Protein AF-A0A8B9WVW4-F1 (afdb_monomer)

Mean predicted aligned error: 19.48 Å

Organism: Bos mutus grunniens (NCBI:txid30521)

InterPro domains:
  IPR003671 Spindlin/spermiogenesis-specific protein [PF02513] (50-83)
  IPR003671 Spindlin/spermiogenesis-specific protein [PTHR10405] (20-83)
  IPR042567 Spindlin/spermiogenesis-specific domain superfamily [G3DSA:2.80.10.70] (43-85)

Nearest PDB structures (foldseek):
  4mzh-assembly1_A  TM=9.021E-01  e=2.510E-03  Homo sapiens
  7bu9-assembly2_C  TM=7.967E-01  e=1.329E-03  Homo sapiens
  7bqz-assembly4_G  TM=7.710E-01  e=1.416E-03  Homo sapiens
  7bqz-assembly1_A  TM=7.757E-01  e=1.509E-03  Homo sapiens

pLDDT: mean 72.78, std 20.48, range [38.38, 96.88]

Sequence (86 aa):
MKTPLAKTASGQRSRTGSGHASVSVIMMKRKAAHKKHRSRPISHPPRNIVGCRIRHGWKDGDEPQREWKRTILDQIPVNPSLYHKI

Radius of gyration: 42.43 Å; Cα contacts (8 Å, |Δi|>4): 64; chains: 1; bounding box: 31×100×89 Å

Structure (mmCIF, N/CA/C/O backbone):
data_AF-A0A8B9WVW4-F1
#
_entry.id   AF-A0A8B9WVW4-F1
#
loop_
_atom_site.group_PDB
_atom_site.id
_atom_site.type_symbol
_atom_site.label_atom_id
_atom_site.label_alt_id
_atom_site.label_comp_id
_atom_site.label_asym_id
_atom_site.label_entity_id
_atom_site.label_seq_id
_atom_site.pdbx_PDB_ins_code
_atom_site.Cartn_x
_atom_site.Cartn_y
_atom_site.Cartn_z
_atom_site.occupancy
_atom_site.B_iso_or_equiv
_atom_site.auth_seq_id
_atom_site.auth_comp_id
_atom_site.auth_asym_id
_atom_site.auth_atom_id
_atom_site.pdbx_PDB_model_num
ATOM 1 N N . MET A 1 1 ? 2.138 -83.274 75.644 1.00 41.59 1 MET A N 1
ATOM 2 C CA . MET A 1 1 ? 1.597 -84.457 74.930 1.00 41.59 1 MET A CA 1
ATOM 3 C C . MET A 1 1 ? 2.664 -84.986 73.972 1.00 41.59 1 MET A C 1
ATOM 5 O O . MET A 1 1 ? 3.420 -84.167 73.483 1.00 41.59 1 MET A O 1
ATOM 9 N N . LYS A 1 2 ? 2.703 -86.312 73.756 1.00 44.28 2 LYS A N 1
ATOM 10 C CA . LYS A 1 2 ? 3.441 -87.118 72.745 1.00 44.28 2 LYS A CA 1
ATOM 11 C C . LYS A 1 2 ? 4.831 -86.678 72.206 1.00 44.28 2 LYS A C 1
ATOM 13 O O . LYS A 1 2 ? 4.989 -85.671 71.530 1.00 44.28 2 LYS A O 1
ATOM 18 N N . THR A 1 3 ? 5.781 -87.588 72.425 1.00 44.66 3 THR A N 1
ATOM 19 C CA . THR A 1 3 ? 7.180 -87.715 71.953 1.00 44.66 3 THR A CA 1
ATOM 20 C C . THR A 1 3 ? 7.295 -88.009 70.427 1.00 44.66 3 THR A C 1
ATOM 22 O O . THR A 1 3 ? 6.310 -88.484 69.856 1.00 44.66 3 THR A O 1
ATOM 25 N N . PRO A 1 4 ? 8.445 -87.759 69.747 1.00 65.00 4 PRO A N 1
ATOM 26 C CA . PRO A 1 4 ? 8.566 -87.785 68.273 1.00 65.00 4 PRO A CA 1
ATOM 27 C C . PRO A 1 4 ? 9.331 -89.000 67.694 1.00 65.00 4 PRO A C 1
ATOM 29 O O . PRO A 1 4 ? 9.954 -89.752 68.440 1.00 65.00 4 PRO A O 1
ATOM 32 N N . LEU A 1 5 ? 9.387 -89.127 66.353 1.00 40.12 5 LEU A N 1
ATOM 33 C CA . LEU A 1 5 ? 10.425 -89.893 65.633 1.00 40.12 5 LEU A CA 1
ATOM 34 C C . LEU A 1 5 ? 10.657 -89.370 64.191 1.00 40.12 5 LEU A C 1
ATOM 36 O O . LEU A 1 5 ? 9.731 -88.882 63.548 1.00 40.12 5 LEU A O 1
ATOM 40 N N . ALA A 1 6 ? 11.902 -89.457 63.703 1.00 38.59 6 ALA A N 1
ATOM 41 C CA . ALA A 1 6 ? 12.345 -89.107 62.336 1.00 38.59 6 ALA A CA 1
ATOM 42 C C . ALA A 1 6 ? 12.123 -90.294 61.340 1.00 38.59 6 ALA A C 1
ATOM 44 O O . ALA A 1 6 ? 11.532 -91.287 61.743 1.00 38.59 6 ALA A O 1
ATOM 45 N N . LYS A 1 7 ? 12.544 -90.343 60.057 1.00 44.09 7 LYS A N 1
ATOM 46 C CA . LYS A 1 7 ? 13.606 -89.655 59.281 1.00 44.09 7 LYS A CA 1
ATOM 47 C C . LYS A 1 7 ? 13.417 -89.935 57.756 1.00 44.09 7 LYS A C 1
ATOM 49 O O . LYS A 1 7 ? 12.844 -90.961 57.428 1.00 44.09 7 LYS A O 1
ATOM 54 N N . THR A 1 8 ? 13.923 -89.042 56.887 1.00 40.12 8 THR A N 1
ATOM 55 C CA . THR A 1 8 ? 14.405 -89.155 55.465 1.00 40.12 8 THR A CA 1
AT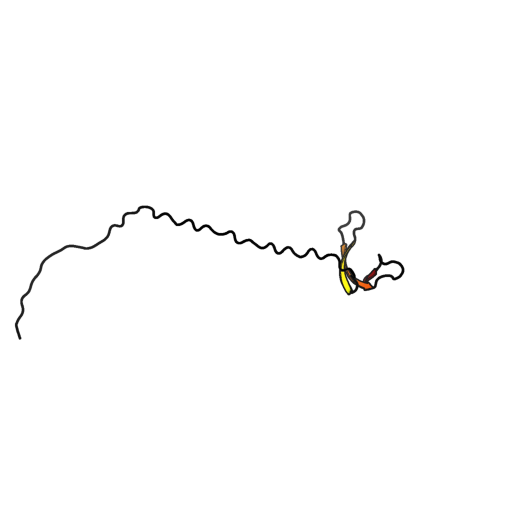OM 56 C C . THR A 1 8 ? 14.012 -90.402 54.622 1.00 40.12 8 THR A C 1
ATOM 58 O O . THR A 1 8 ? 14.215 -91.518 55.075 1.00 40.12 8 THR A O 1
ATOM 61 N N . ALA A 1 9 ? 13.540 -90.324 53.362 1.00 40.44 9 ALA A N 1
ATOM 62 C CA . ALA A 1 9 ? 14.190 -89.780 52.137 1.00 40.44 9 ALA A CA 1
ATOM 63 C C . ALA A 1 9 ? 13.170 -89.669 50.944 1.00 40.44 9 ALA A C 1
ATOM 65 O O . ALA A 1 9 ? 11.997 -89.935 51.174 1.00 40.44 9 ALA A O 1
ATOM 66 N N . SER A 1 10 ? 13.448 -89.329 49.663 1.00 39.03 10 SER A N 1
ATOM 67 C CA . SER A 1 10 ? 14.609 -88.764 48.916 1.00 39.03 10 SER A CA 1
ATOM 68 C C . SER A 1 10 ? 14.207 -88.330 47.478 1.00 39.03 10 SER A C 1
ATOM 70 O O . SER A 1 10 ? 13.688 -89.161 46.741 1.00 39.03 10 SER A O 1
ATOM 72 N N . GLY A 1 11 ? 14.595 -87.124 47.020 1.00 41.28 11 GLY A N 1
ATOM 73 C CA . GLY A 1 11 ? 14.652 -86.729 45.585 1.00 41.28 11 GLY A CA 1
ATOM 74 C C . GLY A 1 11 ? 13.303 -86.494 44.854 1.00 41.28 11 GLY A C 1
ATOM 75 O O . GLY A 1 11 ? 12.261 -86.894 45.343 1.00 41.28 11 GLY A O 1
ATOM 76 N N . GLN A 1 12 ? 13.216 -85.812 43.697 1.00 42.75 12 GLN A N 1
ATOM 77 C CA . GLN A 1 12 ? 14.231 -85.131 42.872 1.00 42.75 12 GLN A CA 1
ATOM 78 C C . GLN A 1 12 ? 13.702 -83.816 42.239 1.00 42.75 12 GLN A C 1
ATOM 80 O O . GLN A 1 12 ? 12.648 -83.783 41.621 1.00 42.75 12 GLN A O 1
ATOM 85 N N . ARG A 1 13 ? 14.524 -82.761 42.351 1.00 42.53 13 ARG A N 1
ATOM 86 C CA . ARG A 1 13 ? 14.780 -81.628 41.422 1.00 42.53 13 ARG A CA 1
ATOM 87 C C . ARG A 1 13 ? 13.670 -81.157 40.454 1.00 42.53 13 ARG A C 1
ATOM 89 O O . ARG A 1 13 ? 13.408 -81.760 39.422 1.00 42.53 13 ARG A O 1
ATOM 96 N N . SER A 1 14 ? 13.211 -79.928 40.681 1.00 48.53 14 SER A N 1
ATOM 97 C CA . SER A 1 14 ? 12.527 -79.075 39.696 1.00 48.53 14 SER A CA 1
ATOM 98 C C . SER A 1 14 ? 13.476 -78.529 38.607 1.00 48.53 14 SER A C 1
ATOM 100 O O . SER A 1 14 ? 14.614 -78.194 38.943 1.00 48.53 14 SER A O 1
ATOM 102 N N . ARG A 1 15 ? 12.968 -78.297 37.376 1.00 47.66 15 ARG A N 1
ATOM 103 C CA . ARG A 1 15 ? 12.971 -77.006 36.613 1.00 47.66 15 ARG A CA 1
ATOM 104 C C . ARG A 1 15 ? 13.034 -77.154 35.073 1.00 47.66 15 ARG A C 1
ATOM 106 O O . ARG A 1 15 ? 13.990 -77.693 34.540 1.00 47.66 15 ARG A O 1
ATOM 113 N N . THR A 1 16 ? 12.039 -76.539 34.418 1.00 45.41 16 THR A N 1
ATOM 114 C CA . THR A 1 16 ? 12.067 -75.748 33.156 1.00 45.41 16 THR A CA 1
ATOM 115 C C . THR A 1 16 ? 12.853 -76.212 31.917 1.00 45.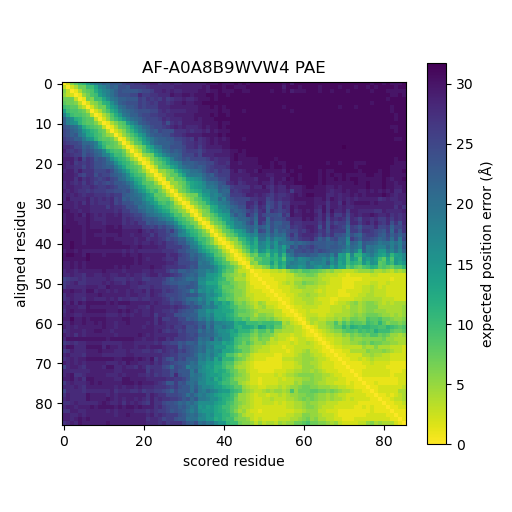41 16 THR A C 1
ATOM 117 O O . THR A 1 16 ? 14.077 -76.283 31.937 1.00 45.41 16 THR A O 1
ATOM 120 N N . GLY A 1 17 ? 12.160 -76.235 30.771 1.00 38.38 17 GLY A N 1
ATOM 121 C CA . GLY A 1 17 ? 12.742 -76.085 29.430 1.00 38.38 17 GLY A CA 1
ATOM 122 C C . GLY A 1 17 ? 11.701 -75.520 28.454 1.00 38.38 17 GLY A C 1
ATOM 123 O O . GLY A 1 17 ? 10.772 -76.226 28.082 1.00 38.38 17 GLY A O 1
ATOM 124 N N . SER A 1 18 ? 11.809 -74.236 28.094 1.00 49.28 18 SER A N 1
ATOM 125 C CA . SER A 1 18 ? 10.848 -73.553 27.208 1.00 49.28 18 SER A CA 1
ATOM 126 C C . SER A 1 18 ? 11.141 -73.850 25.733 1.00 49.28 18 SER A C 1
ATOM 128 O O . SER A 1 18 ? 12.258 -73.614 25.275 1.00 49.28 18 SER A O 1
ATOM 130 N N . GLY A 1 19 ? 10.145 -74.333 24.985 1.00 41.66 19 GLY A N 1
ATOM 131 C CA . GLY A 1 19 ? 10.235 -74.555 23.538 1.00 41.66 19 GLY A CA 1
ATOM 132 C C . GLY A 1 19 ? 9.750 -73.342 22.737 1.00 41.66 19 GLY A C 1
ATOM 133 O O . GLY A 1 19 ? 8.603 -72.925 22.872 1.00 41.66 19 GLY A O 1
ATOM 134 N N . HIS A 1 20 ? 10.611 -72.785 21.882 1.00 54.66 20 HIS A N 1
ATOM 135 C CA . HIS A 1 20 ? 10.260 -71.716 20.939 1.00 54.66 20 HIS A CA 1
ATOM 136 C C . HIS A 1 20 ? 9.352 -72.216 19.799 1.00 54.66 20 HIS A C 1
ATOM 138 O O . HIS A 1 20 ? 9.746 -73.134 19.087 1.00 54.66 20 HIS A O 1
ATOM 144 N N . ALA A 1 21 ? 8.238 -71.520 19.527 1.00 48.44 21 ALA A N 1
ATOM 145 C CA . ALA A 1 21 ? 7.628 -71.443 18.188 1.00 48.44 21 ALA A CA 1
ATOM 146 C C . ALA A 1 21 ? 6.668 -70.235 18.046 1.00 48.44 21 ALA A C 1
ATOM 148 O O . ALA A 1 21 ? 5.538 -70.260 18.522 1.00 48.44 21 ALA A O 1
ATOM 149 N N . SER A 1 22 ? 7.147 -69.174 17.386 1.00 52.47 22 SER A N 1
ATOM 150 C CA . SER A 1 22 ? 6.386 -68.123 16.673 1.00 52.47 22 SER A CA 1
ATOM 151 C C . SER A 1 22 ? 4.926 -67.830 17.089 1.00 52.47 22 SER A C 1
ATOM 153 O O . SER A 1 22 ? 3.982 -68.305 16.454 1.00 52.47 22 SER A O 1
ATOM 155 N N . VAL A 1 23 ? 4.725 -66.896 18.026 1.00 50.59 23 VAL A N 1
ATOM 156 C CA . VAL A 1 23 ? 3.461 -66.137 18.090 1.00 50.59 23 VAL A CA 1
ATOM 157 C C . VAL A 1 23 ? 3.527 -65.026 17.044 1.00 50.59 23 VAL A C 1
ATOM 159 O O . VAL A 1 23 ? 4.405 -64.165 17.104 1.00 50.59 23 VAL A O 1
ATOM 162 N N . SER A 1 24 ? 2.606 -65.044 16.078 1.00 62.16 24 SER A N 1
ATOM 163 C CA . SER A 1 24 ? 2.493 -63.993 15.063 1.00 62.16 24 SER A CA 1
ATOM 164 C C . SER A 1 24 ? 2.247 -62.642 15.733 1.00 62.16 24 SER A C 1
ATOM 166 O O . SER A 1 24 ? 1.197 -62.426 16.342 1.00 62.16 24 SER A O 1
ATOM 168 N N . VAL A 1 25 ? 3.194 -61.712 15.598 1.00 57.81 25 VAL A N 1
ATOM 169 C CA . VAL A 1 25 ? 3.032 -60.347 16.107 1.00 57.81 25 VAL A CA 1
ATOM 170 C C . VAL A 1 25 ? 1.900 -59.690 15.325 1.00 57.81 25 VAL A C 1
ATOM 172 O O . VAL A 1 25 ? 2.033 -59.457 14.124 1.00 57.81 25 VAL A O 1
ATOM 175 N N . ILE A 1 26 ? 0.784 -59.405 16.006 1.00 61.94 26 ILE A N 1
ATOM 176 C CA . ILE A 1 26 ? -0.361 -58.678 15.447 1.00 61.94 26 ILE A CA 1
ATOM 177 C C . ILE A 1 26 ? 0.175 -57.425 14.749 1.00 61.94 26 ILE A C 1
ATOM 179 O O . ILE A 1 26 ? 0.658 -56.499 15.406 1.00 61.94 26 ILE A O 1
ATOM 183 N N . MET A 1 27 ? 0.106 -57.398 13.414 1.00 58.34 27 MET A N 1
ATOM 184 C CA . MET A 1 27 ? 0.557 -56.259 12.623 1.00 58.34 27 MET A CA 1
ATOM 185 C C . MET A 1 27 ? -0.393 -55.093 12.876 1.00 58.34 27 MET A C 1
ATOM 187 O O . MET A 1 27 ? -1.396 -54.915 12.185 1.00 58.34 27 MET A O 1
ATOM 191 N N . MET A 1 28 ? -0.081 -54.304 13.903 1.00 61.56 28 MET A N 1
ATOM 192 C CA . MET A 1 28 ? -0.802 -53.092 14.260 1.00 61.56 28 MET A CA 1
ATOM 193 C C . MET A 1 28 ? -0.824 -52.151 13.050 1.00 61.56 28 MET A C 1
ATOM 195 O O . MET A 1 28 ? 0.145 -51.448 12.756 1.00 61.56 28 MET A O 1
ATOM 199 N N . LYS A 1 29 ? -1.950 -52.165 12.322 1.00 67.88 29 LYS A N 1
ATOM 200 C CA . LYS A 1 29 ? -2.214 -51.320 11.156 1.00 67.88 29 LYS A CA 1
ATOM 201 C C . LYS A 1 29 ? -2.224 -49.867 11.612 1.00 67.88 29 LYS A C 1
ATOM 203 O O . LYS A 1 29 ? -3.268 -49.323 11.973 1.00 67.88 29 LYS A O 1
ATOM 208 N N . ARG A 1 30 ? -1.043 -49.242 11.610 1.00 68.81 30 ARG A N 1
ATOM 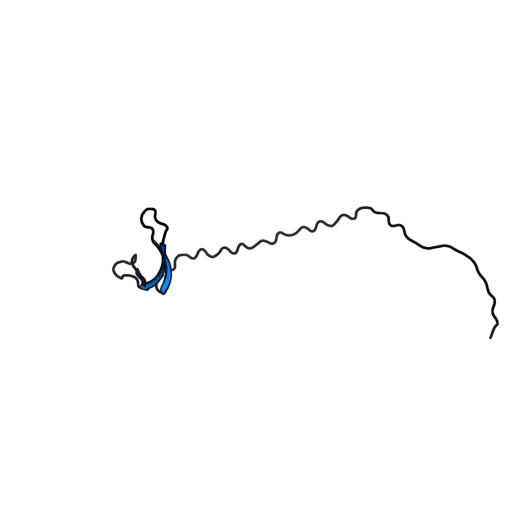209 C CA . ARG A 1 30 ? -0.865 -47.822 11.912 1.00 68.81 30 ARG A CA 1
ATOM 210 C C . ARG A 1 30 ? -1.740 -47.033 10.944 1.00 68.81 30 ARG A C 1
ATOM 212 O O . ARG A 1 30 ? -1.400 -46.901 9.770 1.00 68.81 30 ARG A O 1
ATOM 219 N N . LYS A 1 31 ? -2.878 -46.522 11.428 1.00 65.44 31 LYS A N 1
ATOM 220 C CA . LYS A 1 31 ? -3.640 -45.501 10.707 1.00 65.44 31 LYS A CA 1
ATOM 221 C C . LYS A 1 31 ? -2.671 -44.354 10.460 1.00 65.44 31 LYS A C 1
ATOM 223 O O . LYS A 1 31 ? -2.130 -43.800 11.416 1.00 65.44 31 LYS A O 1
ATOM 228 N N . ALA A 1 32 ? -2.425 -44.040 9.191 1.00 67.25 32 ALA A N 1
ATOM 229 C CA . ALA A 1 32 ? -1.643 -42.872 8.840 1.00 67.25 32 ALA A CA 1
ATOM 230 C C . ALA A 1 32 ? -2.332 -41.666 9.481 1.00 67.25 32 ALA A C 1
ATOM 232 O O . ALA A 1 32 ? -3.471 -41.345 9.141 1.00 67.25 32 ALA A O 1
ATOM 233 N N . ALA A 1 33 ? -1.669 -41.035 10.451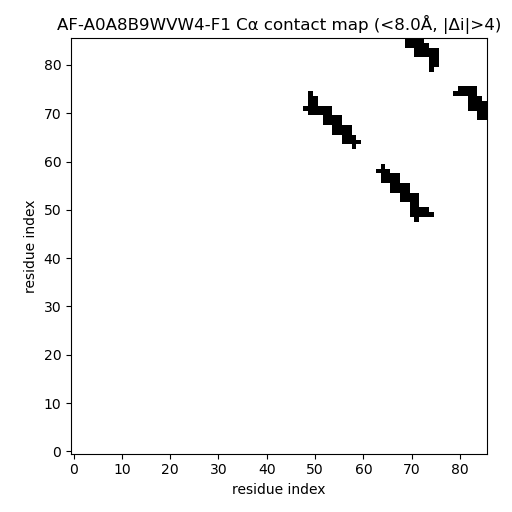 1.00 65.25 33 ALA A N 1
ATOM 234 C CA . ALA A 1 33 ? -2.137 -39.768 10.970 1.00 65.25 33 ALA A CA 1
ATOM 235 C C . ALA A 1 33 ? -2.153 -38.815 9.778 1.00 65.25 33 ALA A C 1
ATOM 237 O O . ALA A 1 33 ? -1.092 -38.472 9.250 1.00 65.25 33 ALA A O 1
ATOM 238 N N . HIS A 1 34 ? -3.349 -38.437 9.321 1.00 67.25 34 HIS A N 1
ATOM 239 C CA . HIS A 1 34 ? -3.495 -37.420 8.297 1.00 67.25 34 HIS A CA 1
ATOM 240 C C . HIS A 1 34 ? -2.856 -36.156 8.863 1.00 67.25 34 HIS A C 1
ATOM 242 O O . HIS A 1 34 ? -3.472 -35.442 9.657 1.00 67.25 34 HIS A O 1
ATOM 248 N N . LYS A 1 35 ? -1.598 -35.889 8.481 1.00 65.56 35 LYS A N 1
ATOM 249 C CA . LYS A 1 35 ? -0.983 -34.581 8.659 1.00 65.56 35 LYS A CA 1
ATOM 250 C C . LYS A 1 35 ? -1.890 -33.638 7.895 1.00 65.56 35 LYS A C 1
ATOM 252 O O . LYS A 1 35 ? -1.792 -33.542 6.674 1.00 65.56 35 LYS A O 1
ATOM 257 N N . LYS A 1 36 ? -2.808 -32.992 8.619 1.00 65.75 36 LYS A N 1
ATOM 258 C CA . LYS A 1 36 ? -3.626 -31.903 8.110 1.00 65.75 36 LYS A CA 1
ATOM 259 C C . LYS A 1 36 ? -2.623 -30.831 7.732 1.00 65.75 36 LYS A C 1
ATOM 261 O O . LYS A 1 36 ? -2.174 -30.077 8.593 1.00 65.75 36 LYS A O 1
ATOM 266 N N . HIS A 1 37 ? -2.193 -30.859 6.471 1.00 64.50 37 HIS A N 1
ATOM 267 C CA . HIS A 1 37 ? -1.340 -29.842 5.898 1.00 64.50 37 HIS A CA 1
ATOM 268 C C . HIS A 1 37 ? -2.103 -28.553 6.137 1.00 64.50 37 HIS A C 1
ATOM 270 O O . HIS A 1 37 ? -3.167 -28.340 5.554 1.00 64.50 37 HIS A O 1
ATOM 276 N N . ARG A 1 38 ? -1.636 -27.765 7.111 1.00 66.62 38 ARG A N 1
ATOM 277 C CA . ARG A 1 38 ? -2.241 -26.489 7.451 1.00 66.62 38 ARG A CA 1
ATOM 278 C C . ARG A 1 38 ? -1.844 -25.575 6.313 1.00 66.62 38 ARG A C 1
ATOM 280 O O . ARG A 1 38 ? -0.870 -24.837 6.431 1.00 66.62 38 ARG A O 1
ATOM 287 N N . SER A 1 39 ? -2.571 -25.709 5.204 1.00 68.12 39 SER A N 1
ATOM 288 C CA . SER A 1 39 ? -2.549 -24.801 4.077 1.00 68.12 39 SER A CA 1
ATOM 289 C C . SER A 1 39 ? -2.646 -23.420 4.688 1.00 68.12 39 SER A C 1
ATOM 291 O O . SER A 1 39 ? -3.696 -23.044 5.221 1.00 68.12 39 SER A O 1
ATOM 293 N N . ARG A 1 40 ? -1.512 -22.711 4.712 1.00 69.56 40 ARG A N 1
ATOM 294 C CA . ARG A 1 40 ? -1.515 -21.293 5.037 1.00 69.56 40 ARG A CA 1
ATOM 295 C C . ARG A 1 40 ? -2.571 -20.698 4.115 1.00 69.56 40 ARG A C 1
ATOM 297 O O . ARG A 1 40 ? -2.481 -20.968 2.915 1.00 69.56 40 ARG A O 1
ATOM 304 N N . PRO A 1 41 ? -3.590 -19.996 4.641 1.00 66.38 41 PRO A N 1
ATOM 305 C CA . PRO A 1 41 ? -4.539 -19.329 3.776 1.00 66.38 41 PRO A CA 1
ATOM 306 C C . PRO A 1 41 ? -3.723 -18.507 2.789 1.00 66.38 41 PRO A C 1
ATOM 308 O O . PRO A 1 41 ? -2.877 -17.716 3.213 1.00 66.38 41 PRO A O 1
ATOM 311 N N . ILE A 1 42 ? -3.920 -18.746 1.493 1.00 63.94 42 ILE A N 1
ATOM 312 C CA . ILE A 1 42 ? -3.433 -17.821 0.478 1.00 63.94 42 ILE A CA 1
ATOM 313 C C . ILE A 1 42 ? -4.253 -16.567 0.735 1.00 63.94 42 ILE A C 1
ATOM 315 O O . ILE A 1 42 ? -5.431 -16.497 0.390 1.00 63.94 42 ILE A O 1
ATOM 319 N N . SER A 1 43 ? -3.669 -15.636 1.485 1.00 69.19 43 SER A N 1
ATOM 320 C CA . SER A 1 43 ? -4.310 -14.375 1.797 1.00 69.19 43 SER A CA 1
ATOM 321 C C . SER A 1 43 ? -4.487 -13.651 0.476 1.00 69.19 43 SER A C 1
ATOM 323 O O . SER A 1 43 ? -3.504 -13.178 -0.099 1.00 69.19 43 SER A O 1
ATOM 325 N N . HIS A 1 44 ? -5.729 -13.580 -0.005 1.00 67.56 44 HIS A N 1
ATOM 326 C CA . HIS A 1 44 ? -6.081 -12.627 -1.044 1.00 67.56 44 HIS A CA 1
ATOM 327 C C . HIS A 1 44 ? -5.514 -11.260 -0.632 1.00 67.56 44 HIS A C 1
ATOM 329 O O . HIS A 1 44 ? -5.636 -10.910 0.550 1.00 67.56 44 HIS A O 1
ATOM 335 N N . PRO A 1 45 ? -4.873 -10.512 -1.549 1.00 67.69 45 PRO A N 1
ATOM 336 C CA . PRO A 1 45 ? -4.385 -9.178 -1.242 1.00 67.69 45 PRO A CA 1
ATOM 337 C C . PRO A 1 45 ? -5.501 -8.371 -0.564 1.00 67.69 45 PRO A C 1
ATOM 339 O O . PRO A 1 45 ? -6.632 -8.385 -1.065 1.00 67.69 45 PRO A O 1
ATOM 342 N N . PRO A 1 46 ? -5.239 -7.720 0.584 1.00 67.94 46 PRO A N 1
ATOM 343 C CA . PRO A 1 46 ? -6.244 -6.897 1.239 1.00 67.94 46 PRO A CA 1
ATOM 344 C C . PRO A 1 46 ? -6.827 -5.890 0.243 1.00 67.94 46 PRO A C 1
ATOM 346 O O . PRO A 1 46 ? -6.077 -5.224 -0.466 1.00 67.94 46 PRO A O 1
ATOM 349 N N . ARG A 1 47 ? -8.162 -5.757 0.192 1.00 77.94 47 ARG A N 1
ATOM 350 C CA . ARG A 1 47 ? -8.82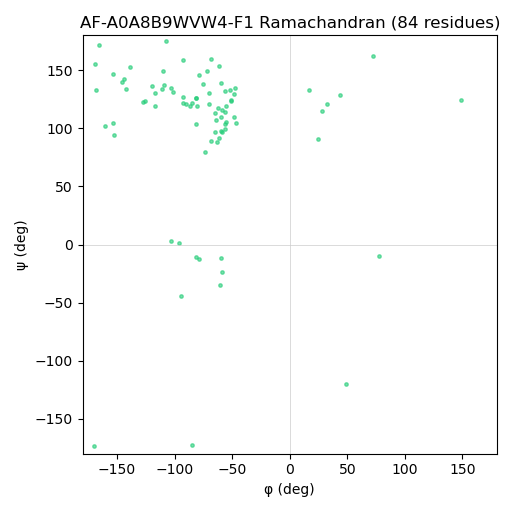4 -4.776 -0.696 1.00 77.94 47 ARG A CA 1
ATOM 351 C C . ARG A 1 47 ? -8.382 -3.337 -0.403 1.00 77.94 47 ARG A C 1
ATOM 353 O O . ARG A 1 47 ? -8.460 -2.491 -1.282 1.00 77.94 47 ARG A O 1
ATOM 360 N N . ASN A 1 48 ? -7.912 -3.089 0.818 1.00 86.44 48 ASN A N 1
ATOM 361 C CA . ASN A 1 48 ? -7.198 -1.887 1.211 1.00 86.44 48 ASN A CA 1
ATOM 362 C C . ASN A 1 48 ? -5.876 -2.299 1.882 1.00 86.44 48 ASN A C 1
ATOM 364 O O . ASN A 1 48 ? -5.895 -3.047 2.859 1.00 86.44 48 ASN A O 1
ATOM 368 N N . ILE A 1 49 ? -4.750 -1.820 1.348 1.00 91.56 49 ILE A N 1
ATOM 369 C CA . ILE A 1 49 ? -3.392 -2.070 1.864 1.00 91.56 49 ILE A CA 1
ATOM 370 C C . ILE A 1 49 ? -2.807 -0.875 2.636 1.00 91.56 49 ILE A C 1
ATOM 372 O O . ILE A 1 49 ? -1.665 -0.936 3.088 1.00 91.56 49 ILE A O 1
ATOM 376 N N . VAL A 1 50 ? -3.572 0.204 2.818 1.00 93.31 50 VAL A N 1
ATOM 377 C CA . VAL A 1 50 ? -3.188 1.338 3.668 1.00 93.31 50 VAL A CA 1
ATOM 378 C C . VAL A 1 50 ? -2.955 0.870 5.111 1.00 93.31 50 VAL A C 1
ATOM 380 O O . VAL A 1 50 ? -3.648 -0.012 5.617 1.00 93.31 50 VAL A O 1
ATOM 383 N N . GLY A 1 51 ? -1.914 1.401 5.754 1.00 93.50 51 GLY A N 1
ATOM 384 C CA . GLY A 1 51 ? -1.435 0.980 7.073 1.00 93.50 51 GLY A CA 1
ATOM 385 C C . GLY A 1 51 ? -0.608 -0.315 7.078 1.00 93.50 51 GLY A C 1
ATOM 386 O O . GLY A 1 51 ? 0.013 -0.641 8.091 1.00 93.50 51 GLY A O 1
ATOM 387 N N . CYS A 1 52 ? -0.538 -1.063 5.970 1.00 92.69 52 CYS A N 1
ATOM 388 C CA . CYS A 1 52 ? 0.246 -2.297 5.921 1.00 92.69 52 CYS A CA 1
ATOM 389 C C . CYS A 1 52 ? 1.755 -2.014 5.837 1.00 92.69 52 CYS A C 1
ATOM 391 O O . CYS A 1 52 ? 2.218 -1.187 5.046 1.00 92.69 52 CYS A O 1
ATOM 393 N N . ARG A 1 53 ? 2.543 -2.784 6.601 1.00 94.25 53 ARG A N 1
ATOM 394 C CA . ARG A 1 53 ? 4.004 -2.860 6.454 1.00 94.25 53 ARG A CA 1
ATOM 395 C C . ARG A 1 53 ? 4.344 -3.813 5.316 1.00 94.25 53 ARG A C 1
ATOM 397 O O . ARG A 1 53 ? 4.282 -5.031 5.484 1.00 94.25 53 ARG A O 1
ATOM 404 N N . ILE A 1 54 ? 4.719 -3.261 4.171 1.00 93.00 54 ILE A N 1
ATOM 405 C CA . ILE A 1 54 ? 5.134 -4.028 3.001 1.00 93.00 54 ILE A CA 1
ATOM 406 C C . ILE A 1 54 ? 6.648 -4.230 2.976 1.00 93.00 54 ILE A C 1
ATOM 408 O O . ILE A 1 54 ? 7.425 -3.478 3.574 1.00 93.00 54 ILE A O 1
ATOM 412 N N . ARG A 1 55 ? 7.067 -5.249 2.230 1.00 93.50 55 ARG A N 1
ATOM 413 C CA . ARG A 1 55 ? 8.440 -5.391 1.757 1.00 93.50 55 ARG A CA 1
ATOM 414 C C . ARG A 1 55 ? 8.407 -5.345 0.238 1.00 93.50 55 ARG A C 1
ATOM 416 O O . ARG A 1 55 ? 7.580 -6.025 -0.365 1.00 93.50 55 ARG A O 1
ATOM 423 N N . HIS A 1 56 ? 9.248 -4.518 -0.362 1.00 91.12 56 HIS A N 1
ATOM 424 C CA . HIS A 1 56 ? 9.302 -4.334 -1.805 1.00 91.12 56 HIS A CA 1
ATOM 425 C C . HIS A 1 56 ? 10.730 -4.566 -2.286 1.00 91.12 56 HIS A C 1
ATOM 427 O O . HIS A 1 56 ? 11.658 -3.919 -1.801 1.00 91.12 56 HIS A O 1
ATOM 433 N N . GLY A 1 57 ? 10.897 -5.501 -3.218 1.00 93.19 57 GLY A N 1
ATOM 434 C CA . GLY A 1 57 ? 12.158 -5.719 -3.910 1.00 93.19 57 GLY A CA 1
ATOM 435 C C . GLY A 1 57 ? 12.276 -4.771 -5.096 1.00 93.19 57 GLY A C 1
ATOM 436 O O . GLY A 1 57 ? 11.426 -4.815 -5.979 1.00 93.19 57 GLY A O 1
ATOM 437 N N . TRP A 1 58 ? 13.324 -3.952 -5.124 1.00 91.12 58 TRP A N 1
ATOM 438 C CA . TRP A 1 58 ? 13.750 -3.240 -6.328 1.00 91.12 58 TRP A CA 1
ATOM 439 C C . TRP A 1 58 ? 14.953 -3.963 -6.937 1.00 91.12 58 TRP A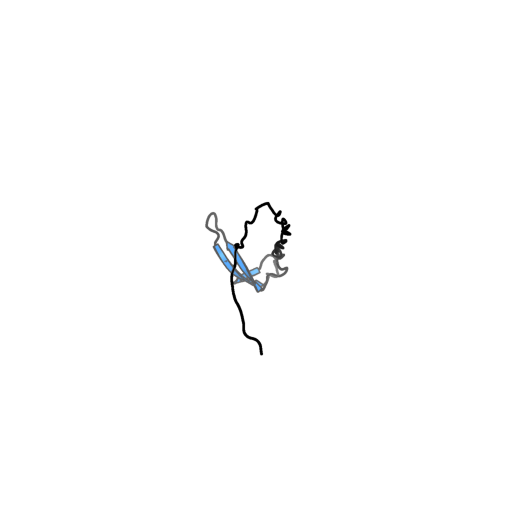 C 1
ATOM 441 O O . TRP A 1 58 ? 15.906 -4.274 -6.219 1.00 91.12 58 TRP A O 1
ATOM 451 N N . LYS A 1 59 ? 14.919 -4.225 -8.244 1.00 92.81 59 LYS A N 1
ATOM 452 C CA . LYS A 1 59 ? 16.053 -4.745 -9.016 1.00 92.81 59 LYS A CA 1
ATOM 453 C C . LYS A 1 59 ? 16.386 -3.727 -10.100 1.00 92.81 59 LYS A C 1
ATOM 455 O O . LYS A 1 59 ? 15.471 -3.224 -10.745 1.00 92.81 59 LYS A O 1
ATOM 460 N N . ASP A 1 60 ? 17.669 -3.456 -10.290 1.00 91.75 60 ASP A N 1
ATOM 461 C CA . ASP A 1 60 ? 18.169 -2.622 -11.378 1.00 91.75 60 ASP A CA 1
ATOM 462 C C . ASP A 1 60 ? 19.061 -3.489 -12.275 1.00 91.75 60 ASP A C 1
ATOM 464 O O . ASP A 1 60 ? 20.009 -4.103 -11.788 1.00 91.75 60 ASP A O 1
ATOM 468 N N . GLY A 1 61 ? 18.698 -3.640 -13.551 1.00 91.50 61 GLY A N 1
ATOM 469 C CA . GLY A 1 61 ? 19.369 -4.557 -14.481 1.00 91.50 61 GLY A CA 1
ATOM 470 C C . GLY A 1 61 ? 19.569 -5.970 -13.912 1.00 91.50 61 GLY A C 1
ATOM 471 O O . GLY A 1 61 ? 18.605 -6.654 -13.550 1.00 91.50 61 GLY A O 1
ATOM 472 N N . ASP A 1 62 ? 20.832 -6.398 -13.827 1.00 92.38 62 ASP A N 1
ATOM 473 C CA . ASP A 1 62 ? 21.258 -7.699 -13.294 1.00 92.38 62 ASP A CA 1
ATOM 474 C C . ASP A 1 62 ? 21.695 -7.701 -11.824 1.00 92.38 62 A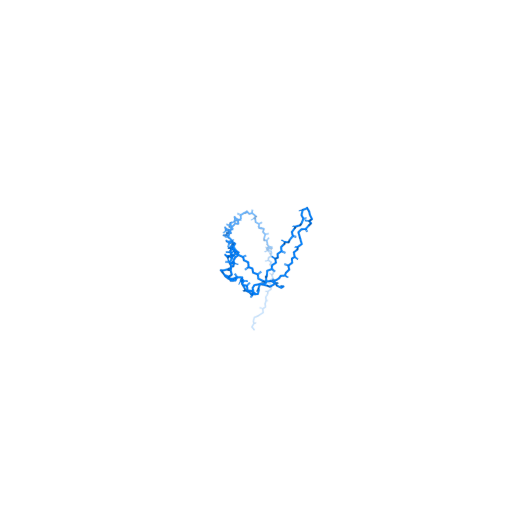SP A C 1
ATOM 476 O O . ASP A 1 62 ? 21.991 -8.763 -11.275 1.00 92.38 62 ASP A O 1
ATOM 480 N N . GLU A 1 63 ? 21.631 -6.555 -11.146 1.00 91.62 63 GLU A N 1
ATOM 481 C CA . GLU A 1 63 ? 22.006 -6.443 -9.736 1.00 91.62 63 GLU A CA 1
ATOM 482 C C . GLU A 1 63 ? 21.135 -7.318 -8.812 1.00 91.62 63 GLU A C 1
ATOM 484 O O . GLU A 1 63 ? 19.954 -7.567 -9.095 1.00 91.62 63 GLU A O 1
ATOM 489 N N . PRO A 1 64 ? 21.659 -7.746 -7.647 1.00 89.06 64 PRO A N 1
ATOM 490 C CA . PRO A 1 64 ? 20.861 -8.411 -6.623 1.00 89.06 64 PRO A CA 1
ATOM 491 C C . PRO A 1 64 ? 19.662 -7.556 -6.184 1.00 89.06 64 PRO A C 1
ATOM 493 O O . PRO A 1 64 ? 19.801 -6.377 -5.853 1.00 89.06 64 PRO A O 1
ATOM 496 N N . GLN A 1 65 ? 18.473 -8.164 -6.129 1.00 92.06 65 GLN A N 1
ATOM 497 C CA . GLN A 1 65 ? 17.242 -7.468 -5.746 1.00 92.06 65 GLN A CA 1
ATOM 498 C C . GLN A 1 65 ? 17.326 -6.934 -4.304 1.00 92.06 65 GLN A C 1
ATOM 500 O O . GLN A 1 65 ? 17.397 -7.703 -3.343 1.00 92.06 65 GLN A O 1
ATOM 505 N N . ARG A 1 66 ? 17.249 -5.611 -4.143 1.00 92.75 66 ARG A N 1
ATOM 506 C CA . ARG A 1 66 ? 17.321 -4.917 -2.850 1.00 92.75 66 ARG A CA 1
ATOM 507 C C . ARG A 1 66 ? 15.932 -4.838 -2.217 1.00 92.75 66 ARG A C 1
ATOM 509 O O . ARG A 1 66 ? 15.018 -4.255 -2.797 1.00 92.75 66 ARG A O 1
ATOM 516 N N . GLU A 1 67 ? 15.759 -5.426 -1.033 1.00 94.62 67 GLU A N 1
ATOM 517 C CA . GLU A 1 67 ? 14.484 -5.434 -0.300 1.00 94.62 67 GLU A CA 1
ATOM 518 C C . GLU A 1 67 ? 14.370 -4.226 0.646 1.00 94.62 67 GLU A C 1
ATOM 520 O O . GLU A 1 67 ? 15.148 -4.074 1.587 1.00 94.62 67 GLU A O 1
ATOM 525 N N . TRP A 1 68 ? 13.343 -3.399 0.445 1.00 92.19 68 TRP A N 1
ATOM 526 C CA . TRP A 1 68 ? 13.035 -2.245 1.289 1.00 92.19 68 TRP A CA 1
ATOM 527 C C . TRP A 1 68 ? 11.743 -2.478 2.071 1.00 92.19 68 TRP A C 1
ATOM 529 O O . TRP A 1 68 ? 10.725 -2.892 1.512 1.00 92.19 68 TRP A O 1
ATOM 539 N N . LYS A 1 69 ? 11.760 -2.182 3.373 1.00 94.38 69 LYS A N 1
ATOM 540 C CA . LYS A 1 69 ? 10.562 -2.202 4.226 1.00 94.38 69 LYS A CA 1
ATOM 541 C C . LYS A 1 69 ? 9.951 -0.807 4.250 1.00 94.38 69 LYS A C 1
ATOM 543 O O . LYS A 1 69 ? 10.661 0.156 4.538 1.00 94.38 69 LYS A O 1
ATOM 548 N N . ARG A 1 70 ? 8.658 -0.716 3.943 1.00 95.69 70 ARG A N 1
ATOM 549 C CA . ARG A 1 70 ? 7.902 0.541 3.894 1.00 95.69 70 ARG A CA 1
ATOM 550 C C . ARG A 1 70 ? 6.515 0.363 4.504 1.00 95.69 70 ARG A C 1
ATOM 552 O O . ARG A 1 70 ? 5.966 -0.738 4.459 1.00 95.69 70 ARG A O 1
ATOM 559 N N . THR A 1 71 ? 5.938 1.428 5.038 1.00 95.56 71 THR A N 1
ATOM 560 C CA . THR A 1 71 ? 4.526 1.480 5.443 1.00 95.56 71 THR A CA 1
ATOM 561 C C . THR A 1 71 ? 3.741 2.253 4.393 1.00 95.56 71 THR A C 1
ATOM 563 O O . THR A 1 71 ? 4.189 3.302 3.939 1.00 95.56 71 THR A O 1
ATOM 566 N N . ILE A 1 72 ? 2.581 1.735 3.988 1.00 94.94 72 ILE A N 1
ATOM 567 C CA . ILE A 1 72 ? 1.663 2.443 3.087 1.00 94.94 72 ILE A CA 1
ATOM 568 C C . ILE A 1 72 ? 0.839 3.437 3.910 1.00 94.94 72 ILE A C 1
ATOM 570 O O . ILE A 1 72 ? 0.217 3.028 4.889 1.00 94.94 72 ILE A O 1
ATOM 574 N N . LEU A 1 73 ? 0.833 4.714 3.523 1.00 95.94 73 LEU A N 1
ATOM 575 C CA . LEU A 1 73 ? 0.167 5.784 4.279 1.00 95.94 73 LEU A CA 1
ATOM 576 C C . LEU A 1 73 ? -1.252 6.070 3.780 1.00 95.94 73 LEU A C 1
ATOM 578 O O . LEU A 1 73 ? -2.169 6.170 4.588 1.00 95.94 73 LEU A O 1
ATOM 582 N N . ASP A 1 74 ? -1.431 6.145 2.464 1.00 94.75 74 ASP A N 1
ATOM 583 C CA . ASP A 1 74 ? -2.693 6.441 1.785 1.00 94.75 74 ASP A CA 1
ATOM 584 C C . ASP A 1 74 ? -2.606 6.088 0.284 1.00 94.75 74 ASP A C 1
ATOM 586 O O . ASP A 1 74 ? -1.551 5.700 -0.234 1.00 94.75 74 ASP A O 1
ATOM 590 N N . GLN A 1 75 ? -3.748 6.161 -0.402 1.00 94.19 75 GLN A N 1
ATOM 591 C CA . GLN A 1 75 ? -3.919 5.870 -1.829 1.00 94.19 75 GLN A CA 1
ATOM 592 C C . GLN A 1 75 ? -4.171 7.178 -2.586 1.00 94.19 75 GLN A C 1
ATOM 594 O O . GLN A 1 75 ? -4.958 8.005 -2.128 1.00 94.19 75 GLN A O 1
ATOM 599 N N . ILE A 1 76 ? -3.546 7.361 -3.751 1.00 95.94 76 ILE A N 1
ATOM 600 C CA . ILE A 1 76 ? -3.660 8.615 -4.509 1.00 95.94 76 ILE A CA 1
ATOM 601 C C . ILE A 1 76 ? -5.084 8.755 -5.088 1.00 95.94 76 ILE A C 1
ATOM 603 O O . ILE A 1 76 ? -5.477 7.916 -5.903 1.00 95.94 76 ILE A O 1
ATOM 607 N N . PRO A 1 77 ? -5.854 9.819 -4.762 1.00 94.19 77 PRO A N 1
ATOM 608 C CA . PRO A 1 77 ? -7.263 9.925 -5.164 1.00 94.19 77 PRO A CA 1
ATOM 609 C C . PRO A 1 77 ? -7.493 9.924 -6.680 1.00 94.19 77 PRO A C 1
ATOM 611 O O . PRO A 1 77 ? -8.473 9.362 -7.160 1.00 94.19 77 PRO A O 1
ATOM 614 N N . VAL A 1 78 ? -6.574 10.526 -7.442 1.00 96.88 78 VAL A N 1
ATOM 615 C CA . VAL A 1 78 ? -6.641 10.592 -8.914 1.00 96.88 78 VAL A CA 1
ATOM 616 C C . VAL A 1 78 ? -6.133 9.324 -9.611 1.00 96.88 78 VAL A C 1
ATOM 618 O O . VAL A 1 78 ? -6.306 9.183 -10.818 1.00 96.88 78 VAL A O 1
ATOM 621 N N . ASN A 1 79 ? -5.488 8.404 -8.885 1.00 94.75 79 ASN A N 1
ATOM 622 C CA . ASN A 1 79 ? -4.977 7.153 -9.439 1.00 94.75 79 ASN A CA 1
ATOM 623 C C . ASN A 1 79 ? -4.920 6.049 -8.361 1.00 94.75 79 ASN A C 1
ATOM 625 O O . ASN A 1 79 ? -3.896 5.905 -7.685 1.00 94.75 79 ASN A O 1
ATOM 629 N N . PRO A 1 80 ? -5.967 5.208 -8.248 1.00 90.81 80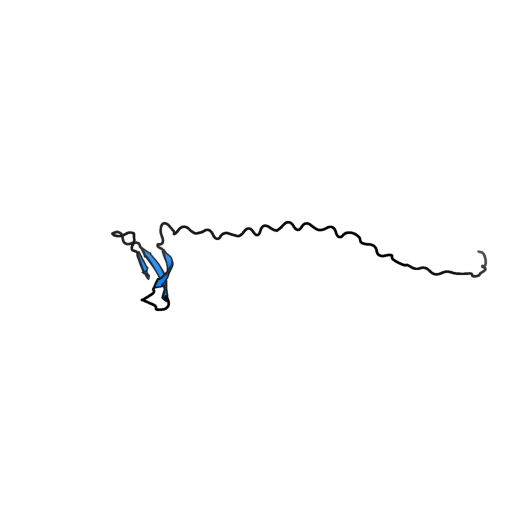 PRO A N 1
ATOM 630 C CA . PRO A 1 80 ? -6.030 4.116 -7.272 1.00 90.81 80 PRO A CA 1
ATOM 631 C C . PRO A 1 80 ? -4.920 3.053 -7.387 1.00 90.81 80 PRO A C 1
ATOM 633 O O . PRO A 1 80 ? -4.771 2.222 -6.490 1.00 90.81 80 PRO A O 1
ATOM 636 N N . SER A 1 81 ? -4.130 3.033 -8.466 1.00 91.12 81 SER A N 1
ATOM 637 C CA . SER A 1 81 ? -2.958 2.150 -8.577 1.00 91.12 81 SER A CA 1
ATOM 638 C C . SER A 1 81 ? -1.731 2.664 -7.809 1.00 91.12 81 SER A C 1
ATOM 640 O O . SER A 1 81 ? -0.776 1.908 -7.620 1.00 91.12 81 SER A O 1
ATOM 642 N N . LEU A 1 82 ? -1.735 3.923 -7.358 1.00 93.69 82 LEU A N 1
ATOM 643 C CA . LEU A 1 82 ? -0.613 4.572 -6.681 1.00 93.69 82 LEU A CA 1
ATOM 644 C C . LEU A 1 82 ? -0.891 4.809 -5.189 1.00 93.69 82 LEU A C 1
ATOM 646 O O . LEU A 1 82 ? -2.022 5.035 -4.765 1.00 93.69 82 LEU A O 1
ATOM 650 N N . TYR A 1 83 ? 0.180 4.773 -4.396 1.00 94.25 83 TYR A N 1
ATOM 651 C CA . TYR A 1 83 ? 0.148 4.865 -2.936 1.00 94.25 83 TYR A CA 1
ATOM 652 C C . TYR A 1 83 ? 1.376 5.613 -2.414 1.00 94.25 83 TYR A C 1
ATOM 654 O O . TYR A 1 83 ? 2.490 5.327 -2.871 1.00 9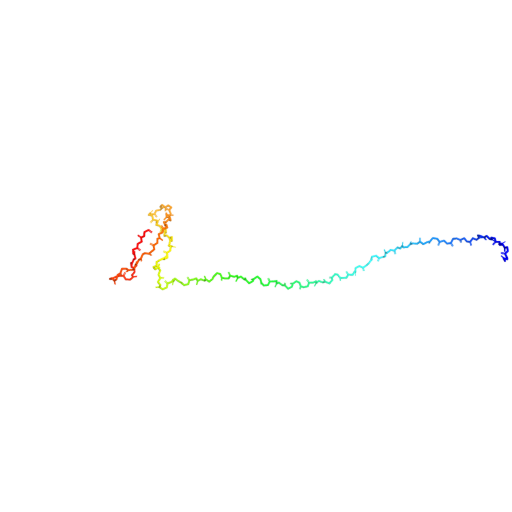4.25 83 TYR A O 1
ATOM 662 N N . HIS A 1 84 ? 1.207 6.473 -1.408 1.00 95.25 84 HIS A N 1
ATOM 663 C CA . HIS A 1 84 ? 2.340 7.055 -0.686 1.00 95.25 84 HIS A CA 1
ATOM 664 C C . HIS A 1 84 ? 2.910 6.063 0.338 1.00 95.25 84 HIS A C 1
ATOM 666 O O . HIS A 1 84 ? 2.201 5.224 0.907 1.00 95.25 84 HIS A O 1
ATOM 672 N N . LYS A 1 85 ? 4.232 6.117 0.530 1.00 94.19 85 LYS A N 1
ATOM 673 C CA . LYS A 1 85 ? 5.013 5.139 1.299 1.00 94.19 85 LYS A CA 1
ATOM 674 C C . LYS A 1 85 ? 6.144 5.831 2.057 1.00 94.19 85 LYS A C 1
ATOM 676 O O . LYS A 1 85 ? 6.785 6.715 1.492 1.00 94.19 85 LYS A O 1
ATOM 681 N N . ILE A 1 86 ? 6.423 5.364 3.275 1.00 91.75 86 ILE A N 1
ATOM 682 C CA . ILE A 1 86 ? 7.556 5.776 4.131 1.00 91.75 86 ILE A CA 1
ATOM 683 C C . ILE A 1 86 ? 8.390 4.573 4.571 1.00 91.75 86 ILE A C 1
ATOM 685 O O . ILE A 1 86 ? 7.783 3.498 4.787 1.00 91.75 86 ILE A O 1
#

Secondary structure (DSSP, 8-state):
-----------------PPP-----------------------PPPS--TT-EEEEEE--TTSPPEEEEEEEEEE-TT-TT-EEE-

Foldseek 3Di:
DDDDDDDDDDDDDDDDDDDDDDDDDPPPPPDPPPPPPPPPPPPDPPPDQAQPFDWDWDDDDPDDTDIDTWHFHAADPVDNVDTDID

Solvent-accessible surface area (backbone atoms only — not comparable to full-atom values): 6268 Å² total; per-residue (Å²): 133,86,88,90,83,88,79,90,89,80,89,82,85,91,82,90,82,90,82,90,77,87,77,81,76,77,79,75,77,73,74,77,76,77,76,74,75,77,71,69,75,81,71,70,78,62,98,69,56,61,71,38,78,45,75,47,73,52,65,61,92,89,50,80,65,47,75,44,78,33,36,28,72,44,65,40,90,95,41,83,92,40,64,48,72,87